Protein AF-A0A8S8YK87-F1 (afdb_monomer_lite)

Secondary structure (DSSP, 8-state):
---SS--HHHHHHHHTTS--S-EEE-HHHHHHHHHH--S-EEEE-SSTTT--S-HHHHHHHHHHHHHHT-SEEEPPP-HHHHHTT-HHHHHHHHHHHHHHTTT--

Sequence (105 aa):
MLDPEGDIEAFFRRSKSDDFAAICVLPEHVKMTRSNYAGVLACAAGGFPNGDGPLHERISEVKKAIADGADEIDIVLDFDALMDGDRNKVATDLAQMRQACGTKF

Structure (mmCIF, N/CA/C/O backbone):
data_AF-A0A8S8YK87-F1
#
_entry.id   AF-A0A8S8YK87-F1
#
loop_
_atom_site.group_PDB
_atom_site.id
_atom_site.type_symbol
_atom_site.label_atom_id
_atom_site.label_alt_id
_atom_site.label_comp_id
_atom_site.label_asym_id
_atom_site.label_entity_id
_atom_site.label_seq_id
_atom_site.pdbx_PDB_ins_code
_atom_site.Cartn_x
_atom_site.Cartn_y
_atom_site.Cartn_z
_atom_site.occupancy
_atom_site.B_iso_or_equiv
_atom_site.auth_seq_id
_atom_site.auth_comp_id
_atom_site.auth_asym_id
_atom_site.auth_atom_id
_atom_site.pdbx_PDB_model_num
ATOM 1 N N . MET A 1 1 ? 12.942 -1.842 8.409 1.00 51.25 1 MET A N 1
ATOM 2 C CA . MET A 1 1 ? 13.429 -1.318 7.117 1.00 51.25 1 MET A CA 1
ATOM 3 C C . MET A 1 1 ? 14.501 -2.277 6.626 1.00 51.25 1 MET A C 1
ATOM 5 O O . MET A 1 1 ? 15.447 -2.497 7.369 1.00 51.25 1 MET A O 1
ATOM 9 N N . LEU A 1 2 ? 14.312 -2.945 5.482 1.00 51.41 2 LEU A N 1
ATOM 10 C CA . LEU A 1 2 ? 15.210 -4.026 5.022 1.00 51.41 2 LEU A CA 1
ATOM 11 C C . LEU A 1 2 ? 16.510 -3.530 4.357 1.00 51.41 2 LEU A C 1
ATOM 13 O O . LEU A 1 2 ? 17.222 -4.315 3.738 1.00 51.41 2 LEU A O 1
ATOM 17 N N . ASP A 1 3 ? 16.857 -2.260 4.549 1.00 58.00 3 ASP A N 1
ATOM 18 C CA . ASP A 1 3 ? 18.210 -1.760 4.337 1.00 58.00 3 ASP A CA 1
ATOM 19 C C . ASP A 1 3 ? 18.501 -0.648 5.369 1.00 58.00 3 ASP A C 1
ATOM 21 O O . ASP A 1 3 ? 17.922 0.434 5.262 1.00 58.00 3 ASP A O 1
ATOM 25 N N . PRO A 1 4 ? 19.306 -0.899 6.420 1.00 52.75 4 PRO A N 1
ATOM 26 C CA . PRO A 1 4 ? 19.664 0.121 7.407 1.00 52.75 4 PRO A CA 1
ATOM 27 C C . PRO A 1 4 ? 20.592 1.210 6.841 1.00 52.75 4 PRO A C 1
ATOM 29 O O . PRO A 1 4 ? 20.728 2.257 7.471 1.00 52.75 4 PRO A O 1
ATOM 32 N N . GLU A 1 5 ? 21.207 0.984 5.676 1.00 60.16 5 GLU A N 1
ATOM 33 C CA . GLU A 1 5 ? 22.070 1.948 4.982 1.00 60.16 5 GLU A CA 1
ATOM 34 C C . GLU A 1 5 ? 21.291 2.758 3.931 1.00 60.16 5 GLU A C 1
ATOM 36 O O . GLU A 1 5 ? 21.710 3.855 3.563 1.00 60.16 5 GLU A O 1
ATOM 41 N N . GLY A 1 6 ? 20.129 2.258 3.490 1.00 65.06 6 GLY A N 1
ATOM 42 C CA . GLY A 1 6 ? 19.276 2.915 2.495 1.00 65.06 6 GLY A CA 1
ATOM 43 C C . GLY A 1 6 ? 19.806 2.808 1.061 1.00 65.06 6 GLY A C 1
ATOM 44 O O . GLY A 1 6 ? 19.407 3.602 0.206 1.00 65.06 6 GLY A O 1
ATOM 45 N N . ASP A 1 7 ? 20.694 1.848 0.777 1.00 79.06 7 ASP A N 1
ATOM 46 C CA . ASP A 1 7 ? 21.257 1.650 -0.561 1.00 79.06 7 ASP A CA 1
ATOM 47 C C . ASP A 1 7 ? 20.269 0.908 -1.478 1.00 79.06 7 ASP A C 1
ATOM 49 O O . ASP A 1 7 ? 20.303 -0.310 -1.698 1.00 79.06 7 ASP A O 1
ATOM 53 N N . ILE A 1 8 ? 19.374 1.698 -2.063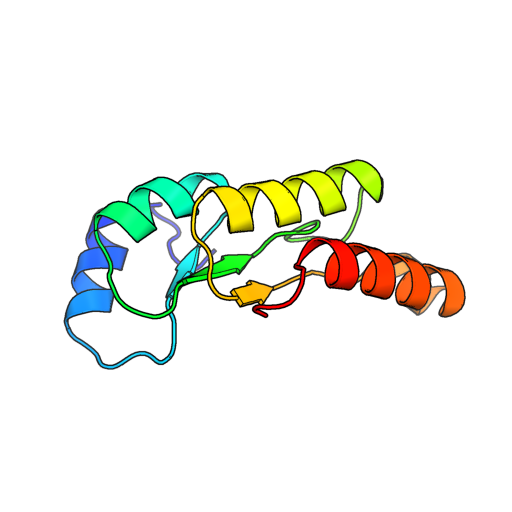 1.00 77.00 8 ILE A N 1
ATOM 54 C CA . ILE A 1 8 ? 18.379 1.225 -3.021 1.00 77.00 8 ILE A CA 1
ATOM 55 C C . ILE A 1 8 ? 19.007 0.604 -4.282 1.00 77.00 8 ILE A C 1
ATOM 57 O O . ILE A 1 8 ? 18.405 -0.276 -4.902 1.00 77.00 8 ILE A O 1
ATOM 61 N N . GLU A 1 9 ? 20.234 0.987 -4.651 1.00 79.06 9 GLU A N 1
ATOM 62 C CA . GLU A 1 9 ? 20.929 0.405 -5.801 1.00 79.06 9 GLU A CA 1
ATOM 63 C C . GLU A 1 9 ? 21.429 -1.006 -5.494 1.00 79.06 9 GLU A C 1
ATOM 65 O O . GLU A 1 9 ? 21.284 -1.913 -6.322 1.00 79.06 9 GLU A O 1
ATOM 70 N N . ALA A 1 10 ? 21.993 -1.217 -4.302 1.00 81.62 10 ALA A N 1
ATOM 71 C CA . ALA A 1 10 ? 22.377 -2.544 -3.838 1.00 81.62 10 ALA A CA 1
ATOM 72 C C . ALA A 1 10 ? 21.155 -3.462 -3.719 1.00 81.62 10 ALA A C 1
ATOM 74 O O . ALA A 1 10 ? 21.223 -4.621 -4.141 1.00 81.62 10 ALA A O 1
ATOM 75 N N . PHE A 1 11 ? 20.027 -2.945 -3.221 1.00 83.25 11 PHE A N 1
ATOM 76 C CA . PHE A 1 11 ? 18.756 -3.670 -3.212 1.00 83.25 11 PHE A CA 1
ATOM 77 C C . PHE A 1 11 ? 18.335 -4.104 -4.623 1.00 83.25 11 PHE A C 1
ATOM 79 O O . PHE A 1 11 ? 18.114 -5.295 -4.844 1.00 83.25 11 PHE A O 1
ATOM 86 N N . PHE A 1 12 ? 18.313 -3.190 -5.601 1.00 80.25 12 PHE A N 1
ATOM 87 C CA . PHE A 1 12 ? 17.950 -3.536 -6.982 1.00 80.25 12 PHE A CA 1
ATOM 88 C C . PHE A 1 12 ? 18.926 -4.496 -7.654 1.00 80.25 12 PHE A C 1
ATOM 90 O O . PHE A 1 12 ? 18.538 -5.281 -8.518 1.00 80.25 12 PHE A O 1
ATOM 97 N N . ARG A 1 13 ? 20.209 -4.446 -7.289 1.00 80.56 13 ARG A N 1
ATOM 98 C CA . ARG A 1 13 ? 21.201 -5.386 -7.814 1.00 80.56 13 ARG A CA 1
ATOM 99 C C . ARG A 1 13 ? 20.903 -6.811 -7.355 1.00 80.56 13 ARG A C 1
ATOM 101 O O . ARG A 1 13 ? 20.966 -7.719 -8.177 1.00 80.56 13 ARG A O 1
ATOM 108 N N . ARG A 1 14 ? 20.542 -6.984 -6.078 1.00 80.06 14 ARG A N 1
ATOM 109 C CA . ARG A 1 14 ? 20.138 -8.277 -5.502 1.00 80.06 14 ARG A CA 1
ATOM 110 C C . ARG A 1 14 ? 18.779 -8.738 -6.027 1.00 80.06 14 ARG A C 1
ATOM 112 O O . ARG A 1 14 ? 18.596 -9.911 -6.306 1.00 80.06 14 ARG A O 1
ATOM 119 N N . SER A 1 15 ? 17.827 -7.830 -6.227 1.00 79.62 15 SER A N 1
ATOM 120 C CA . SER A 1 15 ? 16.503 -8.229 -6.720 1.00 79.62 15 SER A CA 1
ATOM 121 C C . SER A 1 15 ? 16.482 -8.679 -8.183 1.00 79.62 15 SER A C 1
ATOM 123 O O . SER A 1 15 ? 15.508 -9.285 -8.615 1.00 79.62 15 SER A O 1
ATOM 125 N N . LYS A 1 16 ? 17.543 -8.399 -8.952 1.00 76.56 16 LYS A N 1
ATOM 126 C CA . LYS A 1 16 ? 17.704 -8.864 -10.339 1.00 76.56 16 LYS A CA 1
ATOM 127 C C . LYS A 1 16 ? 18.337 -10.252 -10.457 1.00 76.56 16 LYS A C 1
ATOM 129 O O . LYS A 1 16 ? 18.276 -10.824 -11.542 1.00 76.56 16 LYS A O 1
ATOM 134 N N . SER A 1 17 ? 18.995 -10.758 -9.411 1.00 73.31 17 SER A N 1
ATOM 135 C CA . SER A 1 17 ? 19.699 -12.049 -9.462 1.00 73.31 17 SER A CA 1
ATOM 136 C C . SER A 1 17 ? 18.812 -13.247 -9.146 1.00 73.31 17 SER A C 1
ATOM 138 O O . SER A 1 17 ? 19.134 -14.352 -9.573 1.00 73.31 17 SER A O 1
ATOM 140 N N . ASP A 1 18 ? 17.714 -13.027 -8.429 1.00 76.50 18 ASP A N 1
ATOM 141 C CA . ASP A 1 18 ? 16.862 -14.080 -7.888 1.00 76.50 18 ASP A CA 1
ATOM 142 C C . ASP A 1 18 ? 15.416 -13.932 -8.387 1.00 76.50 18 ASP A C 1
ATOM 144 O O . ASP A 1 18 ? 14.948 -12.832 -8.684 1.00 76.50 18 ASP A O 1
ATOM 148 N N . ASP A 1 19 ? 14.697 -15.052 -8.470 1.00 82.88 19 ASP A N 1
ATOM 149 C CA . ASP A 1 19 ? 13.323 -15.119 -8.984 1.00 82.88 19 ASP A CA 1
ATOM 150 C C . ASP A 1 19 ? 12.304 -14.844 -7.864 1.00 82.88 19 ASP A C 1
ATOM 152 O O . ASP A 1 19 ? 11.622 -15.737 -7.356 1.00 82.88 19 ASP A O 1
ATOM 156 N N . PHE A 1 20 ? 12.276 -13.598 -7.386 1.00 88.81 20 PHE A N 1
ATOM 157 C CA . PHE A 1 20 ? 11.327 -13.170 -6.359 1.00 88.81 20 PHE A CA 1
ATOM 158 C C . PHE A 1 20 ? 9.920 -12.988 -6.932 1.00 88.81 20 PHE A C 1
ATOM 160 O O . PHE A 1 20 ? 9.750 -12.442 -8.020 1.00 88.81 20 PHE A O 1
ATOM 167 N N . ALA A 1 21 ? 8.906 -13.353 -6.141 1.00 91.50 21 ALA A N 1
ATOM 168 C CA . ALA A 1 21 ? 7.508 -13.125 -6.502 1.00 91.50 21 ALA A CA 1
ATOM 169 C C . ALA A 1 21 ? 7.190 -11.632 -6.674 1.00 91.50 21 ALA A C 1
ATOM 171 O O . ALA A 1 21 ? 6.499 -11.273 -7.620 1.00 91.50 21 ALA A O 1
ATOM 172 N N . ALA A 1 22 ? 7.723 -10.784 -5.788 1.00 91.88 22 ALA A N 1
ATOM 173 C CA . ALA A 1 22 ? 7.617 -9.333 -5.853 1.00 91.88 22 ALA A CA 1
ATOM 174 C C . ALA A 1 22 ? 8.793 -8.663 -5.128 1.00 91.88 22 ALA A C 1
ATOM 176 O O . ALA A 1 2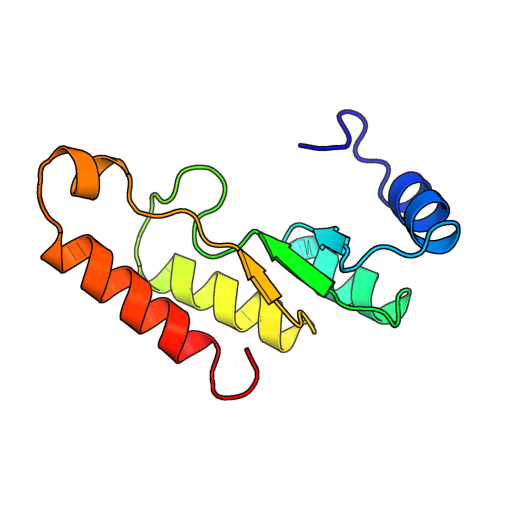2 ? 9.431 -9.262 -4.257 1.00 91.88 22 ALA A O 1
ATOM 177 N N . ILE A 1 23 ? 9.039 -7.392 -5.448 1.00 92.06 23 ILE A N 1
ATOM 178 C CA . ILE A 1 23 ? 9.846 -6.494 -4.612 1.00 92.06 23 ILE A CA 1
ATOM 179 C C . ILE A 1 23 ? 8.930 -5.483 -3.929 1.00 92.06 23 ILE A C 1
ATOM 181 O O . ILE A 1 23 ? 8.052 -4.930 -4.580 1.00 92.06 23 ILE A O 1
ATOM 185 N N . CYS A 1 24 ? 9.145 -5.222 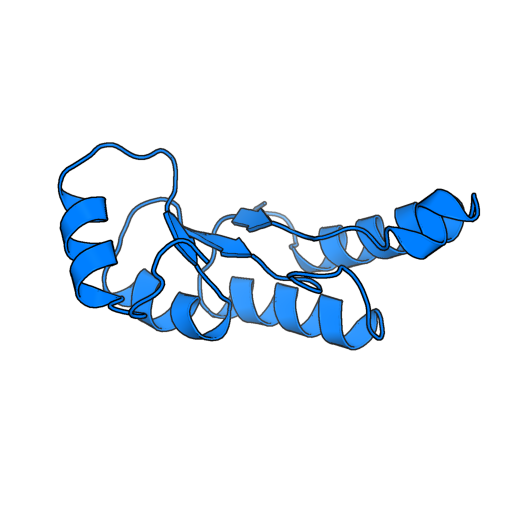-2.639 1.00 94.06 24 CYS A N 1
ATOM 186 C CA . CYS A 1 24 ? 8.346 -4.264 -1.874 1.00 94.06 24 CYS A CA 1
ATOM 187 C C . CYS A 1 24 ? 9.184 -3.033 -1.511 1.00 94.06 24 CYS A C 1
ATOM 189 O O . CYS A 1 24 ? 10.288 -3.165 -0.976 1.00 94.06 24 CYS A O 1
ATOM 191 N N . VAL A 1 25 ? 8.671 -1.842 -1.826 1.00 93.19 25 VAL A N 1
ATOM 192 C CA . VAL A 1 25 ? 9.337 -0.550 -1.586 1.00 93.19 25 VAL A CA 1
ATOM 193 C C . VAL A 1 25 ? 8.394 0.452 -0.911 1.00 93.19 25 VAL A C 1
ATOM 195 O O . VAL A 1 25 ? 7.192 0.215 -0.810 1.00 93.19 25 VAL A O 1
ATOM 198 N N . LEU A 1 26 ? 8.940 1.580 -0.450 1.00 93.06 26 LEU A N 1
ATOM 199 C CA . LEU A 1 26 ? 8.150 2.713 0.043 1.00 93.06 26 LEU A CA 1
ATOM 200 C C . LEU A 1 26 ? 7.582 3.554 -1.122 1.00 93.06 26 LEU A C 1
ATOM 202 O O . LEU A 1 26 ? 8.160 3.532 -2.220 1.00 93.06 26 LEU A O 1
ATOM 206 N N . PRO A 1 27 ? 6.491 4.320 -0.913 1.00 93.94 27 PRO A N 1
ATOM 207 C CA . PRO A 1 27 ? 5.794 5.039 -1.982 1.00 93.94 27 PRO A CA 1
ATOM 208 C C . PRO A 1 27 ? 6.689 5.979 -2.798 1.00 93.94 27 PRO A C 1
ATOM 210 O O . PRO A 1 27 ? 6.558 6.063 -4.019 1.00 93.94 27 PRO A O 1
ATOM 213 N N . GLU A 1 28 ? 7.640 6.660 -2.158 1.00 92.44 28 GLU A N 1
ATOM 214 C CA . GLU A 1 28 ? 8.595 7.566 -2.803 1.00 92.44 28 GLU A CA 1
ATOM 215 C C . GLU A 1 28 ? 9.525 6.868 -3.806 1.00 92.44 28 GLU A C 1
ATOM 217 O O . GLU A 1 28 ? 10.084 7.515 -4.695 1.00 92.44 28 GLU A O 1
ATOM 222 N N . HIS A 1 29 ? 9.671 5.546 -3.705 1.00 93.25 29 HIS A N 1
ATOM 223 C CA . HIS A 1 29 ? 10.563 4.756 -4.544 1.00 93.25 29 HIS A CA 1
ATOM 224 C C . HIS A 1 29 ? 9.850 4.005 -5.669 1.00 93.25 29 HIS A C 1
ATOM 226 O O . HIS A 1 29 ? 10.526 3.532 -6.585 1.00 93.25 29 HIS A O 1
ATOM 232 N N . VAL A 1 30 ? 8.516 3.923 -5.666 1.00 94.75 30 VAL A N 1
ATOM 233 C CA . VAL A 1 30 ? 7.746 3.141 -6.651 1.00 94.75 30 VAL A CA 1
ATOM 234 C C . VAL A 1 30 ? 8.063 3.576 -8.082 1.00 94.75 30 VAL A C 1
ATOM 236 O O . VAL A 1 30 ? 8.463 2.755 -8.907 1.00 94.75 30 VAL A O 1
ATOM 239 N N . LYS A 1 31 ? 7.992 4.881 -8.367 1.00 95.62 31 LYS A N 1
ATOM 240 C CA . LYS A 1 31 ? 8.205 5.421 -9.720 1.00 95.62 31 LYS A CA 1
ATOM 241 C C . LYS A 1 31 ? 9.601 5.115 -10.270 1.00 95.62 31 LYS A C 1
ATOM 243 O O . LYS A 1 31 ? 9.767 4.720 -11.428 1.00 95.62 31 LYS A O 1
ATOM 248 N N . MET A 1 32 ? 10.620 5.300 -9.433 1.00 92.12 32 MET A N 1
ATOM 249 C CA . MET A 1 32 ? 12.009 4.996 -9.782 1.00 92.12 32 MET A CA 1
ATOM 250 C C . MET A 1 32 ? 12.199 3.493 -10.001 1.00 92.12 32 MET A C 1
ATOM 252 O O . MET A 1 32 ? 12.828 3.088 -10.979 1.00 92.12 32 MET A O 1
ATOM 256 N N . THR A 1 33 ? 11.630 2.676 -9.115 1.00 91.75 33 THR A N 1
ATOM 257 C CA . THR A 1 33 ? 11.718 1.216 -9.174 1.00 91.75 33 THR A CA 1
ATOM 258 C C . THR A 1 33 ? 11.085 0.688 -10.450 1.00 91.75 33 THR A C 1
ATOM 260 O O . THR A 1 33 ? 11.732 -0.041 -11.198 1.00 91.75 33 THR A O 1
ATOM 263 N N . ARG A 1 34 ? 9.865 1.130 -10.770 1.00 92.38 34 ARG A N 1
ATOM 264 C CA . ARG A 1 34 ? 9.157 0.733 -11.990 1.00 92.38 34 ARG A CA 1
ATOM 265 C C . ARG A 1 34 ? 9.945 1.056 -13.258 1.00 92.38 34 ARG A C 1
ATOM 267 O O . ARG A 1 34 ? 9.922 0.284 -14.209 1.00 92.38 34 ARG A O 1
ATOM 274 N N . SER A 1 35 ? 10.689 2.161 -13.266 1.00 92.12 35 SER A N 1
ATOM 275 C CA . SER A 1 35 ? 11.538 2.531 -14.408 1.00 92.12 35 SER A CA 1
ATOM 276 C C . SER A 1 35 ? 12.715 1.565 -14.628 1.00 92.12 35 SER A C 1
ATOM 278 O O . SER A 1 35 ? 13.287 1.540 -15.713 1.00 92.12 35 SER A O 1
ATOM 280 N N . ASN A 1 36 ? 13.082 0.769 -13.616 1.00 87.75 36 ASN A N 1
ATOM 281 C CA . ASN A 1 36 ? 14.277 -0.083 -13.600 1.00 87.75 36 ASN A CA 1
ATOM 282 C C . ASN A 1 36 ? 13.993 -1.576 -13.337 1.00 87.75 36 ASN A C 1
ATOM 284 O O . ASN A 1 36 ? 14.930 -2.385 -13.362 1.00 87.75 36 ASN A O 1
ATOM 288 N N . TYR A 1 37 ? 12.732 -1.940 -13.082 1.00 87.50 37 TYR A N 1
ATOM 289 C CA . TYR A 1 37 ? 12.289 -3.282 -12.722 1.00 87.50 37 TYR A CA 1
ATOM 290 C C . TYR A 1 37 ? 10.953 -3.625 -13.395 1.00 87.50 37 TYR A C 1
ATOM 292 O O . TYR A 1 37 ? 9.963 -2.898 -13.289 1.00 87.50 37 TYR A O 1
ATOM 300 N N . ALA A 1 38 ? 10.940 -4.760 -14.093 1.00 88.56 38 ALA A N 1
ATOM 301 C CA . ALA A 1 38 ? 9.800 -5.220 -14.884 1.00 88.56 38 ALA A CA 1
ATOM 302 C C . ALA A 1 38 ? 8.950 -6.298 -14.188 1.00 88.56 38 ALA A C 1
ATOM 304 O O . ALA A 1 38 ? 7.917 -6.676 -14.731 1.00 88.56 38 ALA A O 1
ATOM 305 N N . GLY A 1 39 ? 9.377 -6.803 -13.026 1.00 90.44 39 GLY A N 1
ATOM 306 C CA . GLY A 1 39 ? 8.593 -7.765 -12.251 1.00 90.44 39 GLY A CA 1
ATOM 307 C C . GLY A 1 39 ? 7.491 -7.099 -11.424 1.00 90.44 39 GLY A C 1
ATOM 308 O O . GLY A 1 39 ? 7.215 -5.903 -11.581 1.00 90.44 39 GLY A O 1
ATOM 309 N N . VAL A 1 40 ? 6.894 -7.883 -10.525 1.00 93.75 40 VAL A N 1
ATOM 310 C CA . VAL A 1 40 ? 5.806 -7.434 -9.647 1.00 93.75 40 VAL A CA 1
ATOM 311 C C . VAL A 1 40 ? 6.339 -6.469 -8.590 1.00 93.75 40 VAL A C 1
ATOM 313 O O . VAL A 1 40 ? 7.273 -6.783 -7.847 1.00 93.75 40 VAL A O 1
ATOM 316 N N . LEU A 1 41 ? 5.753 -5.276 -8.534 1.00 94.19 41 LEU A N 1
ATOM 317 C CA . LEU A 1 41 ? 6.149 -4.222 -7.603 1.00 94.19 41 LEU A CA 1
ATOM 318 C C . LEU A 1 41 ? 5.095 -4.038 -6.514 1.00 94.19 41 LEU A C 1
ATOM 320 O O . LEU A 1 41 ? 4.051 -3.440 -6.757 1.00 94.19 41 LEU A O 1
ATOM 324 N N . ALA A 1 42 ? 5.395 -4.486 -5.303 1.00 96.12 42 ALA A N 1
ATOM 325 C CA . ALA A 1 42 ? 4.613 -4.172 -4.120 1.00 96.12 42 ALA A CA 1
ATOM 326 C C . ALA A 1 42 ? 5.024 -2.817 -3.526 1.00 96.12 42 ALA A C 1
ATOM 328 O O . ALA A 1 42 ? 6.170 -2.366 -3.655 1.00 96.12 42 ALA A O 1
ATOM 329 N N . CYS A 1 43 ? 4.084 -2.164 -2.850 1.00 96.62 43 CYS A N 1
ATOM 330 C CA . CYS A 1 43 ? 4.336 -0.938 -2.109 1.00 96.62 43 CYS A CA 1
ATOM 331 C C . CYS A 1 43 ? 3.732 -1.020 -0.709 1.00 96.62 43 CYS A C 1
ATOM 333 O O . CYS A 1 43 ? 2.521 -1.193 -0.569 1.00 96.62 43 CYS A O 1
ATOM 335 N N . ALA A 1 44 ? 4.558 -0.805 0.313 1.00 96.69 44 ALA A N 1
ATOM 336 C CA . ALA A 1 44 ? 4.083 -0.583 1.672 1.00 96.69 44 ALA A CA 1
ATOM 337 C C . ALA A 1 44 ? 3.524 0.844 1.766 1.00 96.69 44 ALA A C 1
ATOM 339 O O . ALA A 1 44 ? 4.288 1.804 1.750 1.00 96.69 44 ALA A O 1
ATOM 340 N N . ALA A 1 45 ? 2.201 0.981 1.791 1.00 95.19 45 ALA A N 1
ATOM 341 C CA . ALA A 1 45 ? 1.483 2.256 1.737 1.00 95.19 45 ALA A CA 1
ATOM 342 C C . ALA A 1 45 ? 0.222 2.203 2.612 1.00 95.19 45 ALA A C 1
ATOM 344 O O . ALA A 1 45 ? -0.098 1.183 3.207 1.00 95.19 45 ALA A O 1
ATOM 345 N N . GLY A 1 46 ? -0.545 3.287 2.698 1.00 95.00 46 GLY A N 1
ATOM 346 C CA . GLY A 1 46 ? -1.790 3.301 3.465 1.00 95.00 46 GLY A CA 1
ATOM 347 C C . GLY A 1 46 ? -1.558 3.345 4.975 1.00 95.00 46 GLY A C 1
ATOM 348 O O . GLY A 1 46 ? -2.327 2.739 5.731 1.00 95.00 46 GLY A O 1
ATOM 349 N N . GLY A 1 47 ? -0.531 4.082 5.410 1.00 93.19 47 GLY A N 1
ATOM 350 C CA . GLY A 1 47 ? -0.199 4.293 6.822 1.00 93.19 47 GLY A CA 1
ATOM 351 C C . GLY A 1 47 ? 0.976 3.464 7.334 1.00 93.19 47 GLY A C 1
ATOM 352 O O . GLY A 1 47 ? 1.068 3.217 8.531 1.00 93.19 47 GLY A O 1
ATOM 353 N N . PHE A 1 48 ? 1.878 2.991 6.476 1.00 95.00 48 PHE A N 1
ATOM 354 C CA . PHE A 1 48 ? 3.080 2.312 6.964 1.00 95.00 48 PHE A CA 1
ATOM 355 C C . PHE A 1 48 ? 3.971 3.281 7.779 1.00 95.00 48 PHE A C 1
ATOM 357 O O . PHE A 1 48 ? 4.148 4.424 7.361 1.00 95.00 48 PHE A O 1
ATOM 364 N N . PRO A 1 49 ? 4.578 2.858 8.910 1.00 93.56 49 PRO A N 1
ATOM 365 C CA . PRO A 1 49 ? 4.544 1.516 9.504 1.00 93.56 49 PRO A CA 1
ATOM 366 C C . PRO A 1 49 ? 3.465 1.289 10.574 1.00 93.56 49 PRO A C 1
ATOM 368 O O . PRO A 1 49 ? 3.321 0.155 11.022 1.00 93.56 49 PRO A O 1
ATOM 371 N N . ASN A 1 50 ? 2.745 2.323 11.011 1.00 92.75 50 ASN A N 1
ATOM 372 C CA . ASN A 1 50 ? 1.941 2.266 12.240 1.00 92.75 50 ASN A CA 1
ATOM 373 C C . ASN A 1 50 ? 0.440 2.024 12.011 1.00 92.75 50 ASN A C 1
ATOM 375 O O . ASN A 1 50 ? -0.262 1.600 12.922 1.00 92.75 50 ASN A O 1
ATOM 379 N N . GLY A 1 51 ? -0.065 2.296 10.811 1.00 90.62 51 GLY A N 1
ATOM 380 C CA . GLY A 1 51 ? -1.490 2.256 10.480 1.00 90.62 51 GLY A CA 1
ATOM 381 C C . GLY A 1 51 ? -2.287 3.429 11.052 1.00 90.62 51 GLY A C 1
ATOM 382 O O . GLY A 1 51 ? -3.519 3.381 11.039 1.00 90.62 51 GLY A O 1
ATOM 383 N N . ASP A 1 52 ? -1.599 4.464 11.540 1.00 85.50 52 ASP A N 1
ATOM 384 C CA . ASP A 1 52 ? -2.167 5.675 12.121 1.00 85.50 52 ASP A CA 1
ATOM 385 C C . ASP A 1 52 ? -2.381 6.780 11.066 1.00 85.50 52 ASP A C 1
ATOM 387 O O . ASP A 1 52 ? -2.129 6.619 9.869 1.00 85.50 52 ASP A O 1
ATOM 391 N N . GLY A 1 53 ? -2.933 7.907 11.517 1.00 89.94 53 GLY A N 1
ATOM 392 C CA . GLY A 1 53 ? -3.186 9.082 10.689 1.00 89.94 53 GLY A CA 1
ATOM 393 C C . GLY A 1 53 ? -4.560 9.112 9.998 1.00 89.94 53 GLY A C 1
ATOM 394 O O . GLY A 1 53 ? -5.323 8.138 10.012 1.00 89.94 53 GLY A O 1
ATOM 395 N N . PRO A 1 54 ? -4.933 10.264 9.409 1.00 95.62 54 PRO A N 1
ATOM 396 C CA . PRO A 1 54 ? -6.234 10.442 8.776 1.00 95.62 54 PRO A CA 1
ATOM 397 C C . PRO A 1 54 ? -6.435 9.513 7.570 1.00 95.62 54 PRO A C 1
ATOM 399 O O . PRO A 1 54 ? -5.596 9.443 6.672 1.00 95.62 54 PRO A O 1
ATOM 402 N N . LEU A 1 55 ? -7.610 8.879 7.474 1.00 96.81 55 LEU A N 1
ATOM 403 C CA . LEU A 1 55 ? -7.939 7.950 6.381 1.00 96.81 55 LEU A CA 1
ATOM 404 C C . LEU A 1 55 ? -7.709 8.544 4.979 1.00 96.81 55 LEU A C 1
ATOM 406 O O . LEU A 1 55 ? -7.251 7.851 4.074 1.00 96.81 55 LEU A O 1
ATOM 410 N N . HIS A 1 56 ? -8.009 9.829 4.783 1.00 97.44 56 HIS A N 1
ATOM 411 C CA . HIS A 1 56 ? -7.855 10.476 3.480 1.00 97.44 56 HIS A CA 1
ATOM 412 C C . HIS A 1 56 ? -6.389 10.578 3.022 1.00 97.44 56 HIS A C 1
ATOM 414 O O . HIS A 1 56 ? -6.126 10.482 1.823 1.00 97.44 56 HIS A O 1
ATOM 420 N N . GLU A 1 57 ? -5.439 10.727 3.950 1.00 96.81 57 GLU A N 1
ATOM 421 C CA . GLU A 1 57 ? -4.003 10.752 3.648 1.00 96.81 57 GLU A CA 1
ATOM 422 C C . GLU A 1 57 ? -3.521 9.354 3.262 1.00 96.81 57 GLU A C 1
ATOM 424 O O . GLU A 1 57 ? -2.885 9.184 2.222 1.00 96.81 57 GLU A O 1
ATOM 429 N N . ARG A 1 58 ? -3.946 8.338 4.018 1.00 97.31 58 ARG A N 1
ATOM 430 C CA . ARG A 1 58 ? -3.662 6.924 3.735 1.00 97.31 58 ARG A CA 1
ATOM 431 C C . ARG A 1 58 ? -4.200 6.498 2.365 1.00 97.31 58 ARG A C 1
ATOM 433 O O . ARG A 1 58 ? -3.499 5.870 1.580 1.00 97.31 58 ARG A O 1
ATOM 440 N N . ILE A 1 59 ? -5.423 6.908 2.021 1.00 97.88 59 ILE A N 1
ATOM 441 C CA . ILE A 1 59 ? -6.000 6.694 0.683 1.00 97.88 59 ILE A CA 1
ATOM 442 C C . ILE A 1 59 ? -5.191 7.424 -0.400 1.00 97.88 59 ILE A C 1
ATOM 444 O O . ILE A 1 59 ? -5.023 6.896 -1.500 1.00 97.88 59 ILE A O 1
ATOM 448 N N . SER A 1 60 ? -4.717 8.641 -0.124 1.00 96.81 60 SER A N 1
ATOM 449 C CA . SER A 1 60 ? -3.891 9.408 -1.064 1.00 96.81 60 SER A CA 1
ATOM 450 C C . SER A 1 60 ? -2.567 8.697 -1.357 1.00 96.81 60 SER A C 1
ATOM 452 O O . SER A 1 60 ? -2.168 8.596 -2.517 1.00 96.81 60 SER A O 1
ATOM 454 N N . GLU A 1 61 ? -1.932 8.135 -0.329 1.00 96.56 61 GLU A N 1
ATOM 455 C CA . GLU A 1 61 ? -0.708 7.339 -0.442 1.00 96.56 61 GLU A CA 1
ATOM 456 C C . GLU A 1 61 ? -0.912 6.101 -1.329 1.00 96.56 61 GLU A C 1
ATOM 458 O O . GLU A 1 61 ? -0.156 5.894 -2.278 1.00 96.56 61 GLU A O 1
ATOM 463 N N . VAL A 1 62 ? -1.994 5.343 -1.103 1.00 97.50 62 VAL A N 1
ATOM 464 C CA . VAL A 1 62 ? -2.372 4.187 -1.939 1.00 97.50 62 VAL A CA 1
ATOM 465 C C . VAL A 1 62 ? -2.565 4.600 -3.401 1.00 97.50 62 VAL A C 1
ATOM 467 O O . VAL A 1 62 ? -1.988 3.999 -4.308 1.00 97.50 62 VAL A O 1
ATOM 470 N N . LYS A 1 63 ? -3.334 5.667 -3.655 1.00 96.94 63 LYS A N 1
ATOM 471 C CA . LYS A 1 63 ? -3.562 6.174 -5.021 1.00 96.94 63 LYS A CA 1
ATOM 472 C C . LYS A 1 63 ? -2.265 6.603 -5.694 1.00 96.94 63 LYS A C 1
ATOM 474 O O . LYS A 1 63 ? -2.093 6.371 -6.890 1.00 96.94 63 LYS A O 1
ATOM 479 N N . LYS A 1 64 ? -1.367 7.236 -4.939 1.00 96.62 64 LYS A N 1
ATOM 480 C CA . LYS A 1 64 ? -0.061 7.662 -5.432 1.00 96.62 64 LYS A CA 1
ATOM 481 C C . LYS A 1 64 ? 0.805 6.462 -5.810 1.00 96.62 64 LYS A C 1
ATOM 483 O O . LYS A 1 64 ? 1.326 6.455 -6.919 1.00 96.62 64 LYS A O 1
ATOM 488 N N . ALA A 1 65 ? 0.908 5.452 -4.947 1.00 97.31 65 ALA A N 1
ATOM 489 C CA . ALA A 1 65 ? 1.674 4.237 -5.227 1.00 97.31 65 ALA A CA 1
ATOM 490 C C . ALA A 1 65 ? 1.201 3.553 -6.523 1.00 97.31 65 ALA A C 1
ATOM 492 O O . ALA A 1 65 ? 2.006 3.187 -7.376 1.00 97.31 65 ALA A O 1
ATOM 493 N N . ILE A 1 66 ? -0.111 3.472 -6.734 1.00 96.69 66 ILE A N 1
ATOM 494 C CA . ILE A 1 66 ? -0.684 2.902 -7.962 1.00 96.69 66 ILE A CA 1
ATOM 495 C C . ILE A 1 66 ? -0.368 3.763 -9.181 1.00 96.69 66 ILE A C 1
ATOM 497 O O . ILE A 1 66 ? 0.063 3.245 -10.209 1.00 96.69 66 ILE A O 1
ATOM 501 N N . ALA A 1 67 ? -0.554 5.082 -9.075 1.00 96.31 67 ALA A N 1
ATOM 502 C CA . ALA A 1 67 ? -0.240 6.008 -10.160 1.00 96.31 67 ALA A CA 1
ATOM 503 C C . ALA A 1 67 ? 1.250 5.972 -10.544 1.00 96.31 67 ALA A C 1
ATOM 505 O O . ALA A 1 67 ? 1.590 6.159 -11.712 1.00 96.31 67 ALA A O 1
ATOM 506 N N . ASP A 1 68 ? 2.123 5.703 -9.574 1.00 97.00 68 ASP A N 1
ATOM 507 C CA . ASP A 1 68 ? 3.564 5.567 -9.766 1.00 97.00 68 ASP A CA 1
ATOM 508 C C . ASP A 1 68 ? 3.978 4.168 -10.277 1.00 97.00 68 ASP A C 1
ATOM 510 O O . ASP A 1 68 ? 5.121 3.995 -10.709 1.00 97.00 68 ASP A O 1
ATOM 514 N N . GLY A 1 69 ? 3.054 3.198 -10.314 1.00 95.69 69 GLY A N 1
ATOM 515 C CA . GLY A 1 69 ? 3.219 1.916 -11.005 1.00 95.69 69 GLY A CA 1
ATOM 516 C C . GLY A 1 69 ? 3.397 0.684 -10.115 1.00 95.69 69 GLY A C 1
ATOM 517 O O . GLY A 1 69 ? 3.994 -0.293 -10.581 1.00 95.69 69 GLY A O 1
ATOM 518 N N . ALA A 1 70 ? 2.928 0.722 -8.865 1.00 96.62 70 ALA A N 1
ATOM 519 C CA . ALA A 1 70 ? 2.807 -0.473 -8.029 1.00 96.62 70 ALA A CA 1
ATOM 520 C C . ALA A 1 70 ? 1.757 -1.447 -8.602 1.00 96.62 70 ALA A C 1
ATOM 522 O O . ALA A 1 70 ? 0.754 -1.010 -9.165 1.00 96.62 70 ALA A O 1
ATOM 523 N N . ASP A 1 71 ? 2.002 -2.748 -8.435 1.00 95.88 71 ASP A N 1
ATOM 524 C CA . ASP A 1 71 ? 1.110 -3.871 -8.767 1.00 95.88 71 ASP A CA 1
ATOM 525 C C . ASP A 1 71 ? 0.458 -4.495 -7.523 1.00 95.88 71 ASP A C 1
ATOM 527 O O . ASP A 1 71 ? -0.550 -5.182 -7.644 1.00 95.88 71 ASP A O 1
ATOM 531 N N . GLU A 1 72 ? 1.015 -4.258 -6.333 1.00 96.44 72 GLU A N 1
ATOM 532 C CA . GLU A 1 72 ? 0.493 -4.736 -5.049 1.00 96.44 72 GLU A CA 1
ATOM 533 C C . GLU A 1 72 ? 0.606 -3.625 -3.995 1.00 96.44 72 GLU A C 1
ATOM 535 O O . GLU A 1 72 ? 1.514 -2.790 -4.049 1.00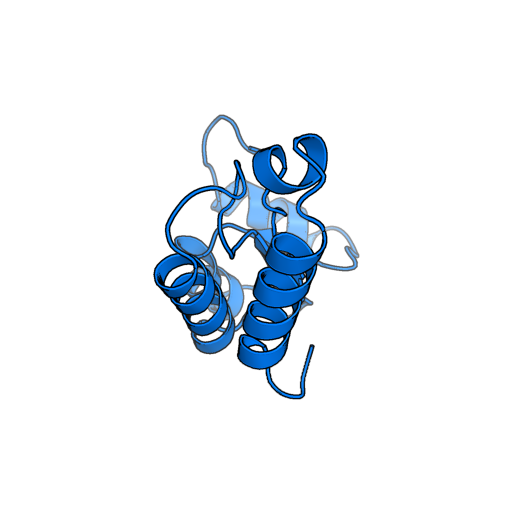 96.44 72 GLU A O 1
ATOM 540 N N . ILE A 1 73 ? -0.326 -3.594 -3.040 1.00 97.06 73 ILE A N 1
ATOM 541 C CA . ILE A 1 73 ? -0.372 -2.590 -1.970 1.00 97.06 73 ILE A CA 1
ATOM 542 C C . ILE A 1 73 ? -0.474 -3.300 -0.620 1.00 97.06 73 ILE A C 1
ATOM 544 O O . ILE A 1 73 ? -1.498 -3.915 -0.318 1.00 97.06 73 ILE A O 1
ATOM 548 N N . ASP A 1 74 ? 0.555 -3.131 0.205 1.00 97.06 74 ASP A N 1
ATOM 549 C CA . ASP A 1 74 ? 0.615 -3.636 1.572 1.00 97.06 74 ASP A CA 1
ATOM 550 C C . ASP A 1 74 ? 0.237 -2.512 2.538 1.00 97.06 74 ASP A C 1
ATOM 552 O O . ASP A 1 74 ? 0.966 -1.527 2.666 1.00 97.06 74 ASP A O 1
ATOM 556 N N . ILE A 1 75 ? -0.900 -2.656 3.222 1.00 96.38 75 ILE A N 1
ATOM 557 C CA . ILE A 1 75 ? -1.390 -1.675 4.201 1.00 96.38 75 ILE A CA 1
ATOM 558 C C . ILE A 1 75 ? -1.158 -2.128 5.637 1.00 96.38 75 ILE A C 1
ATOM 560 O O . ILE A 1 75 ? -1.148 -3.322 5.937 1.00 96.38 75 ILE A O 1
ATOM 564 N N . VAL A 1 76 ? -1.061 -1.161 6.549 1.00 96.75 76 VAL A N 1
ATOM 565 C CA . VAL A 1 76 ? -1.083 -1.414 7.996 1.00 96.75 76 VAL A CA 1
ATOM 566 C C . VAL A 1 76 ? -2.467 -1.067 8.530 1.00 96.75 76 VAL A C 1
ATOM 568 O O . VAL A 1 76 ? -2.952 0.039 8.315 1.00 96.75 76 VAL A O 1
ATOM 571 N N . LEU A 1 77 ? -3.148 -2.005 9.189 1.00 95.75 77 LEU A N 1
ATOM 572 C CA . LEU A 1 77 ? -4.455 -1.737 9.801 1.00 95.75 77 LEU A CA 1
ATOM 573 C C . LEU A 1 77 ? -4.316 -0.753 10.967 1.00 95.75 77 LEU A C 1
ATOM 575 O O . LEU A 1 77 ? -3.279 -0.714 11.618 1.00 95.75 77 LEU A O 1
ATOM 579 N N . ASP A 1 78 ? -5.383 -0.007 11.255 1.00 95.75 78 ASP A N 1
ATOM 580 C CA . ASP A 1 78 ? -5.475 0.758 12.501 1.00 95.75 78 ASP A CA 1
ATOM 581 C C . ASP A 1 78 ? -5.551 -0.227 13.679 1.00 95.75 78 ASP A C 1
ATOM 583 O O . ASP A 1 78 ? -6.605 -0.801 13.979 1.00 95.75 78 ASP A O 1
ATOM 587 N N . PHE A 1 79 ? -4.385 -0.515 14.257 1.00 94.69 79 PHE A N 1
ATOM 588 C CA . PHE A 1 79 ? -4.232 -1.533 15.286 1.00 94.69 79 PHE A CA 1
ATOM 589 C C . PHE A 1 79 ? -4.870 -1.097 16.605 1.00 94.69 79 PHE A C 1
ATOM 591 O O . PHE A 1 79 ? -5.488 -1.923 17.272 1.00 94.69 79 PHE A O 1
ATOM 598 N N . ASP A 1 80 ? -4.798 0.190 16.939 1.00 94.81 80 ASP A N 1
ATOM 599 C CA . ASP A 1 80 ? -5.396 0.733 18.159 1.00 94.81 80 ASP A CA 1
ATOM 600 C C . ASP A 1 80 ? -6.922 0.602 18.110 1.00 94.81 80 ASP A C 1
ATOM 602 O O . ASP A 1 80 ? -7.519 0.016 19.013 1.00 94.81 80 ASP A O 1
ATOM 606 N N . ALA A 1 81 ? -7.556 1.004 17.001 1.00 95.94 81 ALA A N 1
ATOM 607 C CA . ALA A 1 81 ? -8.996 0.817 16.817 1.00 95.94 81 ALA A CA 1
ATOM 608 C C . ALA A 1 81 ? -9.406 -0.664 16.866 1.00 95.94 81 ALA A C 1
ATOM 610 O O . ALA A 1 81 ? -10.457 -1.011 17.412 1.00 95.94 81 ALA A O 1
ATOM 611 N N . LEU A 1 82 ? -8.577 -1.558 16.314 1.00 96.06 82 LEU A N 1
ATOM 612 C CA . LEU A 1 82 ? -8.823 -2.996 16.389 1.00 96.06 82 LEU A CA 1
ATOM 613 C C . LEU A 1 82 ? -8.776 -3.504 17.837 1.00 96.06 82 LEU A C 1
ATOM 615 O O . LEU A 1 82 ? -9.639 -4.296 18.228 1.00 96.06 82 LEU A O 1
ATOM 619 N N . MET A 1 83 ? -7.789 -3.059 18.616 1.00 97.00 83 MET A N 1
ATOM 620 C CA . MET A 1 83 ? -7.606 -3.443 20.018 1.00 97.00 83 MET A CA 1
ATOM 621 C C . MET A 1 83 ? -8.695 -2.868 20.929 1.00 97.00 83 MET A C 1
ATOM 623 O O . MET A 1 83 ? -9.144 -3.563 21.842 1.00 97.00 83 MET A O 1
ATOM 627 N N . ASP A 1 84 ? -9.200 -1.676 20.617 1.00 97.62 84 ASP A N 1
ATOM 628 C CA . ASP A 1 84 ? -10.349 -1.053 21.284 1.00 97.62 84 ASP A CA 1
ATOM 629 C C . ASP A 1 84 ? -11.696 -1.693 20.889 1.00 97.62 84 ASP A C 1
ATOM 631 O O . ASP A 1 84 ? -12.751 -1.370 21.440 1.00 97.62 84 ASP A O 1
ATOM 635 N N . GLY A 1 85 ? -11.681 -2.647 19.952 1.00 97.81 85 GLY A N 1
ATOM 636 C CA . GLY A 1 85 ? -12.856 -3.396 19.514 1.00 97.81 85 GLY A CA 1
ATOM 637 C C . GLY A 1 85 ? -13.691 -2.700 18.438 1.00 97.81 85 GLY A C 1
ATOM 638 O O . GLY A 1 85 ? -14.736 -3.237 18.052 1.00 97.81 85 GLY A O 1
ATOM 639 N N . ASP A 1 86 ? -13.235 -1.569 17.894 1.00 97.69 86 ASP A N 1
ATOM 640 C CA . ASP A 1 86 ? -13.897 -0.843 16.806 1.00 97.69 86 ASP A CA 1
ATOM 641 C C . ASP A 1 86 ? -13.630 -1.491 15.436 1.00 97.69 86 ASP A C 1
ATOM 643 O O . ASP A 1 86 ? -13.001 -0.954 14.520 1.00 97.69 86 ASP A O 1
ATOM 647 N N . ARG A 1 87 ? -14.155 -2.707 15.276 1.00 97.31 87 ARG A N 1
ATOM 648 C CA . ARG A 1 87 ? -14.042 -3.478 14.030 1.00 97.31 87 ARG A CA 1
ATOM 649 C C . ARG A 1 87 ? -14.735 -2.802 12.849 1.00 97.31 87 ARG A C 1
ATOM 651 O O . ARG A 1 87 ? -14.347 -3.044 11.709 1.00 97.31 87 ARG A O 1
ATOM 658 N N . ASN A 1 88 ? -15.752 -1.978 13.106 1.00 98.00 88 ASN A N 1
ATOM 659 C CA . ASN A 1 88 ? -16.492 -1.283 12.055 1.00 98.00 88 ASN A CA 1
ATOM 660 C C . ASN A 1 88 ? -15.634 -0.198 11.410 1.00 98.00 88 ASN A C 1
ATOM 662 O O . ASN A 1 88 ? -15.605 -0.115 10.180 1.00 98.00 88 ASN A O 1
ATOM 666 N N . LYS A 1 89 ? -14.906 0.587 12.214 1.00 96.31 89 LYS A N 1
ATOM 667 C CA . LYS A 1 89 ? -13.929 1.546 11.698 1.00 96.31 89 LYS A CA 1
ATOM 668 C C . LYS A 1 89 ? -12.859 0.840 10.873 1.00 96.31 89 LYS A C 1
ATOM 670 O O . LYS A 1 89 ? -12.680 1.179 9.709 1.00 96.31 89 LYS A O 1
ATOM 675 N N . VAL A 1 90 ? -12.223 -0.194 11.428 1.00 97.06 90 VAL A N 1
ATOM 676 C CA . VAL A 1 90 ? -11.153 -0.942 10.740 1.00 97.06 90 VAL A CA 1
ATOM 677 C C . VAL A 1 90 ? -11.635 -1.514 9.402 1.00 97.06 90 VAL A C 1
ATOM 679 O O . VAL A 1 90 ? -10.962 -1.363 8.383 1.00 97.06 90 VAL A O 1
ATOM 682 N N . ALA A 1 91 ? -12.818 -2.136 9.376 1.00 97.94 91 ALA A N 1
ATOM 683 C CA . ALA A 1 91 ? -13.393 -2.683 8.150 1.00 97.94 91 ALA A CA 1
ATOM 684 C C . ALA A 1 91 ? -13.740 -1.591 7.126 1.00 97.94 91 ALA A C 1
ATOM 686 O O . ALA A 1 91 ? -13.528 -1.781 5.928 1.00 97.94 91 ALA A O 1
ATOM 687 N N . THR A 1 92 ? -14.250 -0.446 7.587 1.00 97.88 92 THR A N 1
ATOM 688 C CA . THR A 1 92 ? -14.581 0.699 6.727 1.00 97.88 92 THR A CA 1
ATOM 689 C C . THR A 1 92 ? -13.325 1.294 6.099 1.00 97.88 92 THR A C 1
ATOM 691 O O . THR A 1 92 ? -13.289 1.498 4.885 1.00 97.88 92 THR A O 1
ATOM 694 N N . ASP A 1 93 ? -12.283 1.521 6.897 1.00 97.25 93 ASP A N 1
ATOM 695 C CA . ASP A 1 93 ? -11.005 2.063 6.439 1.00 97.25 93 ASP A CA 1
ATOM 696 C C . ASP A 1 93 ? -10.361 1.123 5.408 1.00 97.25 93 ASP A C 1
ATOM 698 O O . ASP A 1 93 ? -9.964 1.557 4.323 1.00 97.25 93 ASP A O 1
ATOM 702 N N . LEU A 1 94 ? -10.346 -0.187 5.694 1.00 97.00 94 LEU A N 1
ATOM 703 C CA . LEU A 1 94 ? -9.855 -1.208 4.768 1.00 97.00 94 LEU A CA 1
ATOM 704 C C . LEU A 1 94 ? -10.647 -1.223 3.455 1.00 97.00 94 LEU A C 1
ATOM 706 O O . LEU A 1 94 ? -10.050 -1.251 2.379 1.00 97.00 94 LEU A O 1
ATOM 710 N N . ALA A 1 95 ? -11.980 -1.182 3.519 1.00 97.56 95 ALA A N 1
ATOM 711 C CA . ALA A 1 95 ? -12.827 -1.183 2.329 1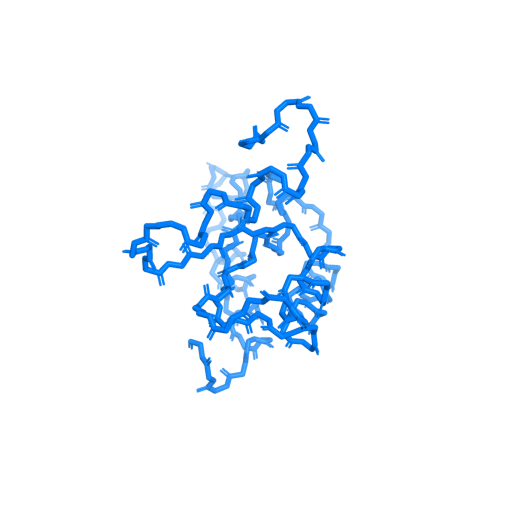.00 97.56 95 ALA A CA 1
ATOM 712 C C . ALA A 1 95 ? -12.581 0.052 1.447 1.00 97.56 95 ALA A C 1
ATOM 714 O O . ALA A 1 95 ? -12.510 -0.071 0.223 1.00 97.56 95 ALA A O 1
ATOM 715 N N . GLN A 1 96 ? -12.397 1.230 2.051 1.00 97.75 96 GLN A N 1
ATOM 716 C CA . GLN A 1 96 ? -12.111 2.457 1.306 1.00 97.75 96 GLN A CA 1
ATOM 717 C C . GLN A 1 96 ? -10.716 2.445 0.670 1.00 97.75 96 GLN A C 1
ATOM 719 O O . GLN A 1 96 ? -10.574 2.839 -0.490 1.00 97.75 96 GLN A O 1
ATOM 724 N N . MET A 1 97 ? -9.694 1.944 1.370 1.00 96.94 97 MET A N 1
ATOM 725 C CA . MET A 1 97 ? -8.364 1.757 0.776 1.00 96.94 97 MET A CA 1
ATOM 726 C C . MET A 1 97 ? -8.396 0.715 -0.350 1.00 96.94 97 MET A C 1
ATOM 728 O O . MET A 1 97 ? -7.856 0.962 -1.426 1.00 96.94 97 MET A O 1
ATOM 732 N N . ARG A 1 98 ? -9.123 -0.398 -0.179 1.00 96.12 98 ARG A N 1
ATOM 733 C CA . ARG A 1 98 ? -9.314 -1.402 -1.237 1.00 96.12 98 ARG A CA 1
ATOM 734 C C . ARG A 1 98 ? -10.008 -0.824 -2.468 1.00 96.12 98 ARG A C 1
ATOM 736 O O . ARG A 1 98 ? -9.647 -1.174 -3.594 1.00 96.12 98 ARG A O 1
ATOM 743 N N . GLN A 1 99 ? -10.996 0.046 -2.268 1.00 96.69 99 GLN A N 1
ATOM 744 C CA . GLN A 1 99 ? -11.666 0.758 -3.353 1.00 96.69 99 GLN A CA 1
ATOM 745 C C . GLN A 1 99 ? -10.702 1.706 -4.075 1.00 96.69 99 GLN A C 1
ATOM 747 O O . GLN A 1 99 ? -10.754 1.807 -5.302 1.00 96.69 99 GLN A O 1
ATOM 752 N N . ALA A 1 100 ? -9.804 2.368 -3.340 1.00 95.88 100 ALA A N 1
ATOM 753 C CA . ALA A 1 100 ? -8.770 3.218 -3.919 1.00 95.88 100 ALA A CA 1
ATOM 754 C C . ALA A 1 100 ? -7.804 2.440 -4.828 1.00 95.88 100 ALA A C 1
ATOM 756 O O . ALA A 1 100 ? -7.275 3.035 -5.766 1.00 95.88 100 ALA A O 1
ATOM 757 N N . CYS A 1 101 ? -7.650 1.125 -4.613 1.00 95.38 101 CYS A N 1
ATOM 758 C CA . CYS A 1 101 ? -6.861 0.274 -5.498 1.00 95.38 101 CYS A CA 1
ATOM 759 C C . CYS A 1 101 ? -7.470 0.081 -6.897 1.00 95.38 101 CYS A C 1
ATOM 761 O O . CYS A 1 101 ? -6.762 -0.175 -7.864 1.00 95.38 101 CYS A O 1
ATOM 763 N N . GLY A 1 102 ? -8.787 0.226 -7.053 1.00 90.81 102 GLY A N 1
ATOM 764 C CA . GLY A 1 102 ? -9.453 -0.045 -8.326 1.00 90.81 102 GLY A CA 1
ATOM 765 C C . GLY A 1 102 ? -9.540 -1.542 -8.656 1.00 90.81 102 GLY A C 1
ATOM 766 O O . GLY A 1 102 ? -9.678 -2.386 -7.770 1.00 90.81 102 GLY A O 1
ATOM 767 N N . THR A 1 103 ? -9.537 -1.878 -9.950 1.00 81.50 103 THR A N 1
ATOM 768 C CA . THR A 1 103 ? -9.920 -3.212 -10.462 1.00 81.50 103 THR A CA 1
ATOM 769 C C . THR A 1 103 ? -8.759 -4.180 -10.696 1.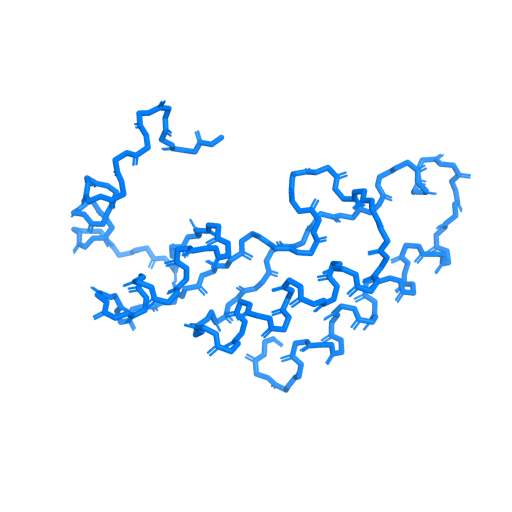00 81.50 103 THR A C 1
ATOM 771 O O . THR A 1 103 ? -9.002 -5.323 -11.077 1.00 81.50 103 THR A O 1
ATOM 774 N N . LYS A 1 104 ? -7.514 -3.737 -10.513 1.00 63.00 104 LYS A N 1
ATOM 775 C CA . LYS A 1 104 ? -6.300 -4.456 -10.928 1.00 63.00 104 LYS A CA 1
ATOM 776 C C . LYS A 1 104 ? -5.368 -4.800 -9.755 1.00 63.00 104 LYS A C 1
ATOM 778 O O . LYS A 1 104 ? -4.171 -4.638 -9.888 1.00 63.00 104 LYS A O 1
ATOM 783 N N . PHE A 1 105 ? -5.916 -5.213 -8.616 1.00 57.69 105 PHE A N 1
ATOM 784 C CA . PHE A 1 105 ? -5.181 -5.514 -7.380 1.00 57.69 105 PHE A CA 1
ATOM 785 C C . PHE A 1 105 ? -6.006 -6.486 -6.543 1.00 57.69 105 PHE A C 1
ATOM 787 O O . PHE A 1 105 ? -7.253 -6.328 -6.583 1.00 57.69 105 PHE A O 1
#

Foldseek 3Di:
DVDPPPPVVVVLVVVVVDDDQEDEDELVCLLVCVVPDDHAYEYAALDPPANDDDLVVRLVSLLSSVVSPHQHYHYDFNVVCVVVVVVVVRVVSVVSSVVSNPDRD

Radius of gyration: 14.75 Å; chains: 1; bounding box: 39×26×36 Å

pLDDT: mean 90.0, std 11.14, range [51.25, 98.0]